Protein AF-A0A940UZA2-F1 (afdb_monomer_lite)

Foldseek 3Di:
DVVVVVVVVVVVVVVVVVVVVVVVVVVVCCVVPVPPPPQLDDDDDWDADPPPRFTQDPVRDTHRPQVVDVVRHVDDDDDDADLVRCCVVPVPVSPDD

Sequence (97 aa):
MEDSSRTNQELLQEISFLKQRIKDLEQSVLEHHGPLAKVKTLSGFLPICGSCKKIRDDKGCWEQIEAYITKHSDALFSHGICPECAEKLYPKLSRKK

Structure (mmCIF, N/CA/C/O backbone):
data_AF-A0A940UZA2-F1
#
_entry.id   AF-A0A940UZA2-F1
#
loop_
_atom_site.group_PDB
_atom_site.id
_atom_site.type_symbol
_atom_site.label_atom_id
_atom_site.label_alt_id
_atom_site.label_comp_id
_atom_site.label_asym_id
_atom_site.label_entity_id
_atom_site.label_seq_id
_atom_site.pdbx_PDB_ins_code
_atom_site.Cartn_x
_atom_site.Cartn_y
_atom_site.Cartn_z
_atom_site.occupancy
_atom_site.B_iso_or_equiv
_atom_site.auth_seq_id
_atom_site.auth_comp_id
_atom_site.auth_asym_id
_atom_site.auth_atom_id
_atom_site.pdbx_PDB_model_num
ATOM 1 N N . MET A 1 1 ? -35.649 1.004 60.104 1.00 54.03 1 MET A N 1
ATOM 2 C CA . MET A 1 1 ? -35.712 1.826 58.870 1.00 54.03 1 MET A CA 1
ATOM 3 C C . MET A 1 1 ? -34.436 2.641 58.630 1.00 54.03 1 MET A C 1
ATOM 5 O O . MET A 1 1 ? -34.239 3.062 57.501 1.00 54.03 1 MET A O 1
ATOM 9 N N . GLU A 1 2 ? -33.548 2.827 59.615 1.00 54.66 2 GLU A N 1
ATOM 10 C CA . GLU A 1 2 ? -32.318 3.632 59.460 1.00 54.66 2 GLU A CA 1
ATOM 11 C C . GLU A 1 2 ? -31.195 2.938 58.657 1.00 54.66 2 GLU A C 1
ATOM 13 O O . GLU A 1 2 ? -30.480 3.615 57.921 1.00 54.66 2 GLU A O 1
ATOM 18 N N . ASP A 1 3 ? -31.097 1.601 58.689 1.00 61.94 3 ASP A N 1
ATOM 19 C CA . ASP A 1 3 ? -30.059 0.845 57.956 1.00 61.94 3 ASP A CA 1
ATOM 20 C C . ASP A 1 3 ? -30.197 0.896 56.425 1.00 61.94 3 ASP A C 1
ATOM 22 O O . ASP A 1 3 ? -29.190 0.944 55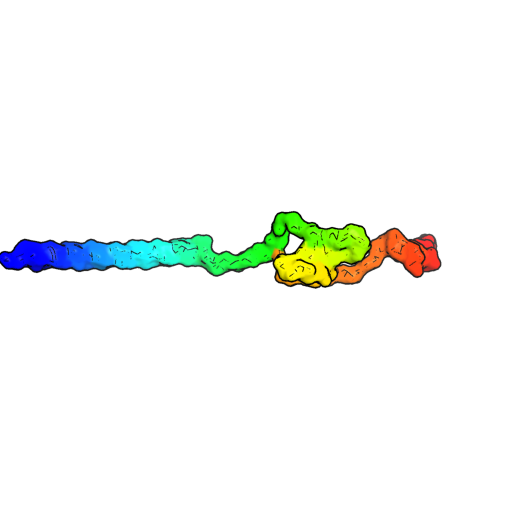.718 1.00 61.94 3 ASP A O 1
ATOM 26 N N . SER A 1 4 ? -31.421 0.954 55.881 1.00 59.94 4 SER A N 1
ATOM 27 C CA . SER A 1 4 ? -31.627 1.107 54.428 1.00 59.94 4 SER A CA 1
ATOM 28 C C . SER A 1 4 ? -31.232 2.493 53.919 1.00 59.94 4 SER A C 1
ATOM 30 O O . SER A 1 4 ? -30.736 2.620 52.805 1.00 59.94 4 SER A O 1
ATOM 32 N N . SER A 1 5 ? -31.423 3.544 54.720 1.00 68.38 5 SER A N 1
ATOM 33 C CA . SER A 1 5 ? -30.973 4.890 54.343 1.00 68.38 5 SER A CA 1
ATOM 34 C C . SER A 1 5 ? -29.451 5.011 54.403 1.00 68.38 5 SER A C 1
ATOM 36 O O . SER A 1 5 ? -28.866 5.648 53.532 1.00 68.38 5 SER A O 1
ATOM 38 N N . ARG A 1 6 ? -28.807 4.353 55.377 1.00 73.38 6 ARG A N 1
ATOM 39 C CA . ARG A 1 6 ? -27.343 4.301 55.504 1.00 73.38 6 ARG A CA 1
ATOM 40 C C . ARG A 1 6 ? -26.685 3.558 54.344 1.00 73.38 6 ARG A C 1
ATOM 42 O O . ARG A 1 6 ? -25.795 4.102 53.700 1.00 73.38 6 ARG A O 1
ATOM 49 N N . THR A 1 7 ? -27.202 2.377 54.013 1.00 79.62 7 THR A N 1
ATOM 50 C CA . THR A 1 7 ? -26.722 1.580 52.871 1.00 79.62 7 THR A CA 1
ATOM 51 C C . THR A 1 7 ? -26.946 2.290 51.538 1.00 79.62 7 THR A C 1
ATOM 53 O O . THR A 1 7 ? -26.059 2.292 50.691 1.00 79.62 7 THR A O 1
ATOM 56 N N . ASN A 1 8 ? -28.075 2.982 51.352 1.00 83.38 8 ASN A N 1
ATOM 57 C CA . ASN A 1 8 ? -28.283 3.815 50.163 1.00 83.38 8 ASN A CA 1
ATOM 58 C C . ASN A 1 8 ? -27.269 4.967 50.066 1.00 83.38 8 ASN A C 1
ATOM 60 O O . ASN A 1 8 ? -26.833 5.312 48.970 1.00 83.38 8 ASN A O 1
ATOM 64 N N . GLN A 1 9 ? -26.872 5.557 51.193 1.00 88.62 9 GLN A N 1
ATOM 65 C CA . GLN A 1 9 ? -25.905 6.652 51.225 1.00 88.62 9 GLN A CA 1
ATOM 66 C C . GLN A 1 9 ? -24.478 6.173 50.905 1.00 88.62 9 GLN A C 1
ATOM 68 O O . GLN A 1 9 ? -23.766 6.839 50.155 1.00 88.62 9 GLN A O 1
ATOM 73 N N . GLU A 1 10 ? -24.099 4.990 51.390 1.00 87.38 10 GLU A N 1
ATOM 74 C CA . GLU A 1 10 ? -22.836 4.319 51.052 1.00 87.38 10 GLU A CA 1
ATOM 75 C C . GLU A 1 10 ? -22.791 3.915 49.571 1.00 87.38 10 GLU A C 1
ATOM 77 O O . GLU A 1 10 ? -21.820 4.204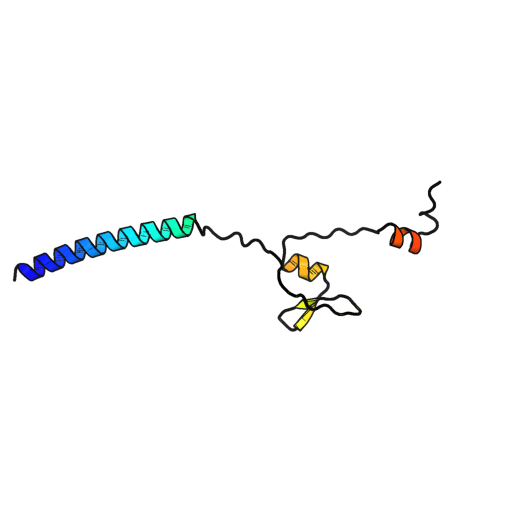 48.874 1.00 87.38 10 GLU A O 1
ATOM 82 N N . LEU A 1 11 ? -23.884 3.352 49.041 1.00 89.50 11 LEU A N 1
ATOM 83 C CA . LEU A 1 11 ? -24.001 3.014 47.618 1.00 89.50 11 LEU A CA 1
ATOM 84 C C . LEU A 1 11 ? -23.848 4.246 46.715 1.00 89.50 11 LEU A C 1
ATOM 86 O O . LEU A 1 11 ? -23.220 4.170 45.659 1.00 89.50 11 LEU A O 1
ATOM 90 N N . LEU A 1 12 ? -24.386 5.399 47.122 1.00 91.00 12 LEU A N 1
ATOM 91 C CA . LEU A 1 12 ? -24.230 6.650 46.375 1.00 91.00 12 LEU A CA 1
ATOM 92 C C . LEU A 1 12 ? -22.780 7.150 46.368 1.00 91.00 12 LEU A C 1
ATOM 94 O O . LEU A 1 12 ? -22.321 7.671 45.346 1.00 91.00 12 LEU A O 1
ATOM 98 N N . GLN A 1 13 ? -22.051 6.974 47.472 1.00 92.38 13 GLN A N 1
ATOM 99 C CA . GLN A 1 13 ? -20.624 7.291 47.539 1.00 92.38 13 GLN A CA 1
ATOM 100 C C . GLN A 1 13 ? -19.801 6.360 46.638 1.00 92.38 13 GLN A C 1
ATOM 102 O O . GLN A 1 13 ? -18.962 6.843 45.875 1.00 92.38 13 GLN A O 1
ATOM 107 N N . GLU A 1 14 ? -20.104 5.062 46.639 1.00 94.38 14 GLU A N 1
ATOM 108 C CA . GLU A 1 14 ? -19.449 4.064 45.785 1.00 94.38 14 GLU A CA 1
ATOM 109 C C . GLU A 1 14 ? -19.676 4.360 44.290 1.00 94.38 14 GLU A C 1
ATOM 111 O O . GLU A 1 14 ? -18.738 4.392 43.491 1.00 94.38 14 GLU A O 1
ATOM 116 N N . ILE A 1 15 ? -20.919 4.671 43.898 1.00 95.00 15 ILE A N 1
ATOM 117 C CA . ILE A 1 15 ? -21.270 5.037 42.515 1.00 95.00 15 ILE A CA 1
ATOM 118 C C . ILE A 1 15 ? -20.528 6.304 42.074 1.00 95.00 15 ILE A C 1
ATOM 120 O O . ILE A 1 15 ? -20.069 6.385 40.932 1.00 95.00 15 ILE A O 1
ATOM 124 N N . SER A 1 16 ? -20.411 7.298 42.958 1.00 96.06 16 SER A N 1
ATOM 125 C CA . SER A 1 16 ? -19.663 8.531 42.689 1.00 96.06 16 SER A CA 1
ATOM 126 C C . SER A 1 16 ? -18.187 8.237 42.410 1.00 96.06 16 SER A C 1
ATOM 128 O O . SER A 1 16 ? -17.631 8.687 41.405 1.00 96.06 16 SER A O 1
ATOM 130 N N . PHE A 1 17 ? -17.575 7.403 43.251 1.00 95.50 17 PHE A N 1
ATOM 131 C CA . PHE A 1 17 ? -16.181 7.003 43.114 1.00 95.50 17 PHE A CA 1
ATOM 132 C C . PHE A 1 17 ? -15.919 6.228 41.815 1.00 95.50 17 PHE A C 1
ATOM 134 O O . PHE A 1 17 ? -14.971 6.527 41.085 1.00 95.50 17 PHE A O 1
ATOM 141 N N . LEU A 1 18 ? -16.795 5.279 41.475 1.00 95.00 18 LEU A N 1
ATOM 142 C CA . LEU A 1 18 ? -16.691 4.508 40.237 1.00 95.00 18 LEU A CA 1
ATOM 143 C C . LEU A 1 18 ? -16.828 5.393 38.994 1.00 95.00 18 LEU A C 1
ATOM 145 O O . LEU A 1 18 ? -16.069 5.222 38.043 1.00 95.00 18 LEU A O 1
ATOM 149 N N . LYS A 1 19 ? -17.738 6.374 39.008 1.00 96.31 19 LYS A N 1
ATOM 150 C CA . LYS A 1 19 ? -17.886 7.338 37.905 1.00 96.31 19 LYS A CA 1
ATOM 151 C C . LYS A 1 19 ? -16.629 8.171 37.693 1.00 96.31 19 LYS A C 1
ATOM 153 O O . LYS A 1 19 ? -16.231 8.373 36.548 1.00 96.31 19 LYS A O 1
ATOM 158 N N . GLN A 1 20 ? -16.000 8.626 38.776 1.00 95.69 20 GLN A N 1
ATOM 159 C CA . GLN A 1 20 ? -14.746 9.365 38.681 1.00 95.69 20 GLN A CA 1
ATOM 160 C C . GLN A 1 20 ? -13.650 8.491 38.061 1.00 95.69 20 GLN A C 1
ATOM 162 O O . GLN A 1 20 ? -12.975 8.914 37.130 1.00 95.69 20 GLN A O 1
ATOM 167 N N . ARG A 1 21 ? -13.551 7.229 38.493 1.00 95.25 21 ARG A N 1
ATOM 168 C CA . ARG A 1 21 ? -12.536 6.306 37.981 1.00 95.25 21 ARG A CA 1
ATOM 169 C C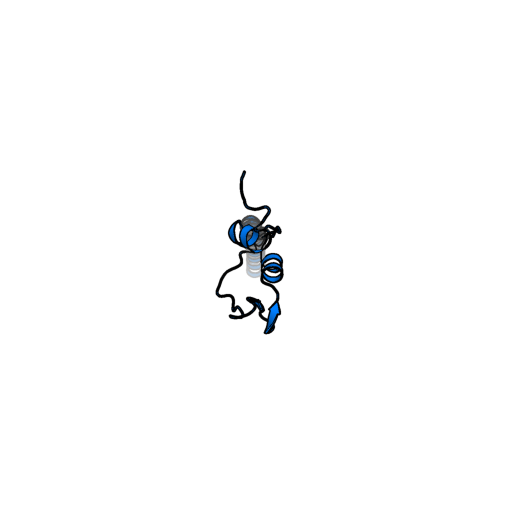 . ARG A 1 21 ? -12.750 5.924 36.515 1.00 95.25 21 ARG A C 1
ATOM 171 O O . ARG A 1 21 ? -11.777 5.787 35.784 1.00 95.25 21 ARG A O 1
ATOM 178 N N . ILE A 1 22 ? -14.003 5.789 36.074 1.00 95.06 22 ILE A N 1
ATOM 179 C CA . ILE A 1 22 ? -14.342 5.592 34.655 1.00 95.06 22 ILE A CA 1
ATOM 180 C C . ILE A 1 22 ? -13.867 6.790 33.831 1.00 95.06 22 ILE A C 1
ATOM 182 O O . ILE A 1 22 ? -13.210 6.598 32.814 1.00 95.06 22 ILE A O 1
ATOM 186 N N . LYS A 1 23 ? -14.123 8.012 34.303 1.00 95.19 23 LYS A N 1
ATOM 187 C CA . LYS A 1 23 ? -13.702 9.235 33.615 1.00 95.19 23 LYS A CA 1
ATOM 188 C C . LYS A 1 23 ? -12.177 9.333 33.479 1.00 95.19 23 LYS A C 1
ATOM 190 O O . LYS A 1 23 ? -11.677 9.663 32.407 1.00 95.19 23 LYS A O 1
ATOM 195 N N . ASP A 1 24 ? -11.441 9.008 34.539 1.00 93.69 24 ASP A N 1
ATOM 196 C CA . ASP A 1 24 ? -9.972 9.041 34.531 1.00 93.69 24 ASP A CA 1
ATOM 197 C C . ASP A 1 24 ? -9.384 7.966 33.587 1.00 93.69 24 ASP A C 1
ATOM 199 O O . ASP A 1 24 ? -8.393 8.205 32.887 1.00 93.69 24 ASP A O 1
ATOM 203 N N . LE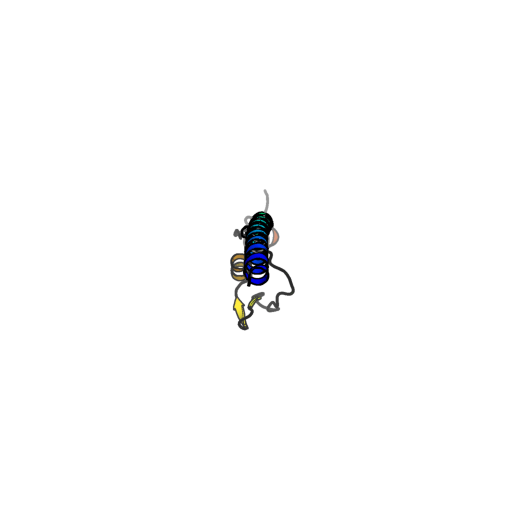U A 1 25 ? -10.028 6.791 33.518 1.00 89.38 25 LEU A N 1
ATOM 204 C CA . LEU A 1 25 ? -9.678 5.723 32.575 1.00 89.38 25 LEU A CA 1
ATOM 205 C C . LEU A 1 25 ? -9.954 6.133 31.126 1.00 89.38 25 LEU A C 1
ATOM 207 O O . LEU A 1 25 ? -9.099 5.931 30.267 1.00 89.38 25 LEU A O 1
ATOM 211 N N . GLU A 1 26 ? -11.114 6.729 30.848 1.00 89.56 26 GLU A N 1
ATOM 212 C CA . GLU A 1 26 ? -11.465 7.241 29.518 1.00 89.56 26 GLU A CA 1
ATOM 213 C C . GLU A 1 26 ? -10.460 8.295 29.043 1.00 89.56 26 GLU A C 1
ATOM 215 O O . GLU A 1 26 ? -10.046 8.274 27.882 1.00 89.56 26 GLU A O 1
ATOM 220 N N . GLN A 1 27 ? -10.009 9.173 29.944 1.00 88.88 27 GLN A N 1
ATOM 221 C CA . GLN A 1 27 ? -9.005 10.184 29.631 1.00 88.88 27 GLN A CA 1
ATOM 222 C C . GLN A 1 27 ? -7.634 9.560 29.331 1.00 88.88 27 GLN A C 1
ATOM 224 O O . GLN A 1 27 ? -7.036 9.882 28.308 1.00 88.88 27 GLN A O 1
ATOM 229 N N . SER A 1 28 ? -7.177 8.602 30.144 1.00 82.31 28 SER A N 1
ATOM 230 C CA . SER A 1 28 ? -5.925 7.868 29.886 1.00 82.31 28 SER A CA 1
ATOM 231 C C . SER A 1 28 ? -5.963 7.098 28.559 1.00 82.31 28 SER A C 1
ATOM 233 O O . SER A 1 28 ? -4.986 7.072 27.810 1.00 82.31 28 SER A O 1
ATOM 235 N N . VAL A 1 29 ? -7.105 6.483 28.230 1.00 85.88 29 VAL A N 1
ATOM 236 C CA . VAL A 1 29 ? -7.313 5.792 26.948 1.00 85.88 29 VAL A CA 1
ATOM 237 C C . VAL A 1 29 ? -7.246 6.782 25.787 1.00 85.88 29 VAL A C 1
ATOM 239 O O . VAL A 1 29 ? -6.607 6.482 24.783 1.00 85.88 29 VAL A O 1
ATOM 242 N N . LEU A 1 30 ? -7.851 7.964 25.916 1.00 79.12 30 LEU A N 1
ATOM 243 C CA . LEU A 1 30 ? -7.787 9.010 24.895 1.00 79.12 30 LEU A CA 1
ATOM 244 C C . LEU A 1 30 ? -6.377 9.602 24.743 1.00 79.12 30 LEU A C 1
ATOM 246 O O . LEU A 1 30 ? -6.005 9.991 23.643 1.00 79.12 30 LEU A O 1
ATOM 250 N N . GLU A 1 31 ? -5.582 9.664 25.809 1.00 76.44 31 GLU A N 1
ATOM 251 C CA . GLU A 1 31 ? -4.195 10.140 25.758 1.00 76.44 31 GLU A CA 1
ATOM 252 C C . GLU A 1 31 ? -3.262 9.128 25.072 1.00 76.44 31 GLU A C 1
ATOM 254 O O . GLU A 1 31 ? -2.454 9.507 24.225 1.00 76.44 31 GLU A O 1
ATOM 259 N N . HIS A 1 32 ? -3.399 7.831 25.372 1.00 68.88 32 HIS A N 1
ATOM 260 C CA . HIS A 1 32 ? -2.563 6.778 24.777 1.00 68.88 32 HIS A CA 1
ATOM 261 C C . HIS A 1 32 ? -3.027 6.319 23.390 1.00 68.88 32 HIS A C 1
ATOM 263 O O . HIS A 1 32 ? -2.207 5.938 22.554 1.00 68.88 32 HIS A O 1
ATOM 269 N N . HIS A 1 33 ? -4.333 6.355 23.136 1.00 62.38 33 HIS A N 1
ATOM 270 C CA . HIS A 1 33 ? -4.949 6.001 21.857 1.00 62.38 33 HIS A CA 1
ATOM 271 C C . HIS A 1 33 ? -5.526 7.221 21.135 1.00 62.38 33 HIS A C 1
ATOM 273 O O . HIS A 1 33 ? -6.393 7.057 20.268 1.00 62.38 33 HIS A O 1
ATOM 279 N N . GLY A 1 34 ? -5.046 8.428 21.477 1.00 60.84 34 GLY A N 1
ATOM 280 C CA . GLY A 1 34 ? -5.367 9.676 20.778 1.00 60.84 34 GLY A CA 1
ATOM 281 C C . GLY A 1 34 ? -5.309 9.441 19.279 1.00 60.84 34 GLY A C 1
ATOM 282 O O . GLY A 1 34 ? -4.487 8.618 18.867 1.00 60.84 34 GLY A O 1
ATOM 283 N N . PRO A 1 35 ? -6.228 10.053 18.498 1.00 54.88 35 PRO A N 1
ATOM 284 C CA . PRO A 1 35 ? -6.713 9.524 17.227 1.00 54.88 35 PRO A CA 1
ATOM 285 C C . PRO A 1 35 ? -5.537 8.948 16.483 1.00 54.88 35 PRO A C 1
ATOM 287 O O . PRO A 1 35 ? -4.690 9.721 16.041 1.00 54.88 35 PRO A O 1
ATOM 290 N N . LEU A 1 36 ? -5.441 7.610 16.472 1.00 56.69 36 LEU A N 1
ATOM 291 C CA . LEU A 1 36 ? -4.371 6.892 15.803 1.00 56.69 36 LEU A CA 1
ATOM 292 C C . LEU A 1 36 ? -4.363 7.484 14.405 1.00 56.69 36 LEU A C 1
ATOM 294 O O . LEU A 1 36 ? -5.263 7.184 13.616 1.00 56.69 36 LEU A O 1
ATOM 298 N N . ALA A 1 37 ? -3.440 8.414 14.147 1.00 55.06 37 ALA A N 1
ATOM 299 C CA . ALA A 1 37 ? -3.236 8.999 12.845 1.00 55.06 37 ALA A CA 1
ATOM 300 C C . ALA A 1 37 ? -2.751 7.798 12.068 1.00 55.06 37 ALA A C 1
ATOM 302 O O . ALA A 1 37 ? -1.618 7.356 12.238 1.00 55.06 37 ALA A O 1
ATOM 303 N N . LYS A 1 38 ? -3.726 7.129 11.457 1.00 55.91 38 LYS A N 1
ATOM 304 C CA . LYS A 1 38 ? -3.673 5.729 11.086 1.00 55.91 38 LYS A CA 1
ATOM 305 C C . LYS A 1 38 ? -2.612 5.691 10.014 1.00 55.91 38 LYS A C 1
ATOM 307 O O . LYS A 1 38 ? -2.912 6.039 8.876 1.00 55.91 38 LYS A O 1
ATOM 312 N N . VAL A 1 39 ? -1.369 5.409 10.407 1.00 59.56 39 VAL A N 1
ATOM 313 C CA . VAL A 1 39 ? -0.245 5.344 9.482 1.00 59.56 39 VAL A CA 1
ATOM 314 C C . VAL A 1 39 ? -0.705 4.355 8.429 1.00 59.56 39 VAL A C 1
ATOM 316 O O . VAL A 1 39 ? -1.017 3.205 8.758 1.00 59.56 39 VAL A O 1
ATOM 319 N N . LYS A 1 40 ? -0.910 4.835 7.200 1.00 62.69 40 LYS A N 1
ATOM 320 C CA . LYS A 1 40 ? -1.437 4.021 6.107 1.00 62.69 40 LYS A CA 1
ATOM 321 C C . LYS A 1 40 ? -0.304 3.122 5.633 1.00 62.69 40 LYS A C 1
ATOM 323 O O . LYS A 1 40 ? 0.320 3.354 4.603 1.00 62.69 40 LYS A O 1
ATOM 328 N N . THR A 1 41 ? 0.023 2.125 6.441 1.00 67.31 41 THR A N 1
ATOM 329 C CA . THR A 1 41 ? 1.054 1.154 6.112 1.00 67.31 41 THR A CA 1
ATOM 330 C C . THR A 1 41 ? 0.417 0.087 5.241 1.00 67.31 41 THR A C 1
ATOM 332 O O . THR A 1 41 ? -0.356 -0.748 5.717 1.00 67.31 41 THR A O 1
ATOM 335 N N . LEU A 1 42 ? 0.746 0.115 3.950 1.00 78.25 42 LEU A N 1
ATOM 336 C CA . LEU A 1 42 ? 0.407 -0.966 3.036 1.00 78.25 42 LEU A CA 1
ATOM 337 C C . LEU A 1 42 ? 1.140 -2.238 3.492 1.00 78.25 42 LEU A C 1
ATOM 339 O O . LEU A 1 42 ? 2.364 -2.243 3.603 1.00 78.25 42 LEU A O 1
ATOM 343 N N . SER A 1 43 ? 0.399 -3.304 3.794 1.00 78.12 43 SER A N 1
ATOM 344 C CA . SER A 1 43 ? 0.947 -4.563 4.314 1.00 78.12 43 SER A CA 1
ATOM 345 C C . SER A 1 43 ? 0.202 -5.774 3.748 1.00 78.12 43 SER A C 1
ATOM 347 O O . SER A 1 43 ? -0.931 -5.653 3.283 1.00 78.12 43 SER A O 1
ATOM 349 N N . GLY A 1 44 ? 0.848 -6.943 3.779 1.00 84.06 44 GLY A N 1
ATOM 350 C CA . GLY A 1 44 ? 0.274 -8.205 3.300 1.00 84.06 44 GLY A CA 1
ATOM 351 C C . GLY A 1 44 ? 0.622 -8.562 1.851 1.00 84.06 44 GLY A C 1
ATOM 352 O O . GLY A 1 44 ? 1.543 -8.008 1.251 1.00 84.06 44 GLY A O 1
ATOM 353 N N . PHE A 1 45 ? -0.094 -9.550 1.308 1.00 88.00 45 PHE A N 1
ATOM 354 C CA . PHE A 1 45 ? 0.099 -10.062 -0.050 1.00 88.00 45 PHE A CA 1
ATOM 355 C C . PHE A 1 45 ? -0.811 -9.328 -1.040 1.00 88.00 45 P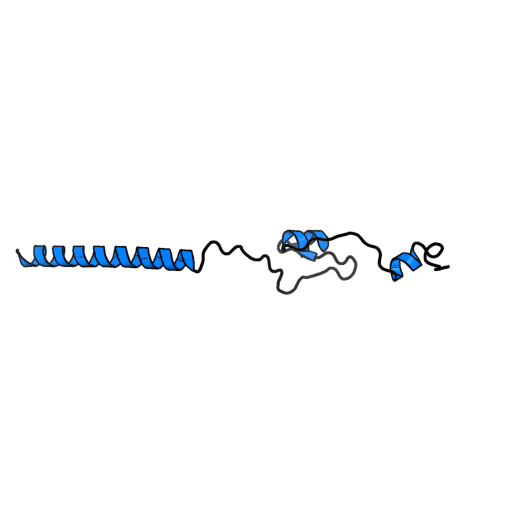HE A C 1
ATOM 357 O O . PHE A 1 45 ? -2.031 -9.363 -0.897 1.00 88.00 45 PHE A O 1
ATOM 364 N N . LEU A 1 46 ? -0.222 -8.701 -2.062 1.00 91.12 46 LEU A N 1
ATOM 365 C CA . LEU A 1 46 ? -0.960 -7.994 -3.108 1.00 91.12 46 LEU A CA 1
ATOM 366 C C . LEU A 1 46 ? -0.997 -8.832 -4.394 1.00 91.12 46 LEU A C 1
ATOM 368 O O . LEU A 1 46 ? 0.048 -9.035 -5.020 1.00 91.12 46 LEU A O 1
ATOM 372 N N . PRO A 1 47 ? -2.174 -9.320 -4.819 1.00 93.81 47 PRO A N 1
ATOM 373 C CA . PRO A 1 47 ? -2.294 -10.064 -6.064 1.00 93.81 47 PRO A CA 1
ATOM 374 C C . PRO A 1 47 ? -2.092 -9.133 -7.268 1.00 93.81 47 PRO A C 1
ATOM 376 O O . PRO A 1 47 ? -2.863 -8.196 -7.483 1.00 93.81 47 PRO A O 1
ATOM 379 N N . ILE A 1 48 ? -1.074 -9.420 -8.083 1.00 97.38 48 ILE A N 1
ATOM 380 C CA . ILE A 1 48 ? -0.774 -8.679 -9.317 1.00 97.38 48 ILE A CA 1
ATOM 381 C C . ILE A 1 48 ? -1.051 -9.510 -10.570 1.00 97.38 48 ILE A C 1
ATOM 383 O O . ILE A 1 48 ? -0.907 -10.733 -10.580 1.00 97.38 48 ILE A O 1
ATOM 387 N N . CYS A 1 49 ? -1.390 -8.842 -11.671 1.00 97.25 49 CYS A N 1
ATOM 388 C CA . CYS A 1 49 ? -1.457 -9.476 -12.979 1.00 97.25 49 CYS A CA 1
ATOM 389 C C . CYS A 1 49 ? -0.036 -9.729 -13.494 1.00 97.25 49 CYS A C 1
ATOM 391 O O . CYS A 1 49 ? 0.754 -8.798 -13.646 1.00 97.25 49 CYS A O 1
ATOM 393 N N . GLY A 1 50 ? 0.289 -10.979 -13.830 1.00 96.50 50 GLY A N 1
ATOM 394 C CA . GLY A 1 50 ? 1.620 -11.341 -14.329 1.00 96.50 50 GLY A CA 1
ATOM 395 C C . GLY A 1 50 ? 2.028 -10.601 -15.610 1.00 96.50 50 GLY A C 1
ATOM 396 O O . GLY A 1 50 ? 3.212 -10.306 -15.779 1.00 96.50 50 GLY A O 1
ATOM 397 N N . SER A 1 51 ? 1.055 -10.250 -16.459 1.00 97.00 51 SER A N 1
ATOM 398 C CA . SER A 1 51 ? 1.269 -9.592 -17.753 1.00 97.00 51 SER A CA 1
ATOM 399 C C . SER A 1 51 ? 1.317 -8.063 -17.646 1.00 97.00 51 SER A C 1
ATOM 401 O O . SER A 1 51 ? 2.342 -7.466 -17.957 1.00 97.00 51 SER A O 1
ATOM 403 N N . CYS A 1 52 ? 0.245 -7.421 -17.168 1.00 95.56 52 CYS A N 1
ATOM 404 C CA . CYS A 1 52 ? 0.127 -5.956 -17.161 1.00 95.56 52 CYS A CA 1
ATOM 405 C C . CYS A 1 52 ? 0.445 -5.297 -15.810 1.00 95.56 52 CYS A C 1
ATOM 407 O O . CYS A 1 52 ? 0.307 -4.085 -15.680 1.00 95.56 52 CYS A O 1
ATOM 409 N N . LYS A 1 53 ? 0.828 -6.089 -14.799 1.00 95.44 53 LYS A N 1
ATOM 410 C CA . LYS A 1 53 ? 1.230 -5.660 -13.447 1.00 95.44 53 LYS A CA 1
ATOM 411 C C . LYS A 1 53 ? 0.175 -4.920 -12.619 1.00 95.44 53 LYS A C 1
ATOM 413 O O . LYS A 1 53 ? 0.459 -4.592 -11.479 1.00 95.44 53 LYS A O 1
ATOM 418 N N . LYS A 1 54 ? -1.055 -4.740 -13.113 1.00 97.06 54 LYS A N 1
ATOM 419 C CA . LYS A 1 54 ? -2.178 -4.212 -12.317 1.00 97.06 54 LYS A CA 1
ATOM 420 C C . LYS A 1 54 ? -2.367 -4.990 -11.012 1.00 97.06 54 LYS A C 1
ATOM 422 O O . LYS A 1 54 ? -2.177 -6.205 -11.007 1.00 97.06 54 LYS A O 1
ATOM 427 N N . ILE A 1 55 ? -2.781 -4.304 -9.950 1.00 96.50 55 ILE A N 1
ATOM 428 C CA . ILE A 1 55 ? -3.143 -4.904 -8.660 1.00 96.50 55 ILE A CA 1
ATOM 429 C C . ILE A 1 55 ? -4.644 -5.178 -8.658 1.00 96.50 55 ILE A C 1
ATOM 431 O O . ILE A 1 55 ? -5.427 -4.353 -9.134 1.00 96.50 55 ILE A O 1
ATOM 435 N N . ARG A 1 56 ? -5.043 -6.341 -8.142 1.00 95.44 56 ARG A N 1
ATOM 436 C CA . ARG A 1 56 ? -6.447 -6.640 -7.867 1.00 95.44 56 ARG A CA 1
ATOM 437 C C . ARG A 1 56 ? -6.804 -6.154 -6.464 1.00 95.44 56 ARG A C 1
ATOM 439 O O . ARG A 1 56 ? -6.160 -6.563 -5.502 1.00 95.44 56 ARG A O 1
ATOM 446 N N . ASP A 1 57 ? -7.824 -5.311 -6.370 1.00 89.81 57 ASP A N 1
ATOM 447 C CA . ASP A 1 57 ? -8.334 -4.797 -5.100 1.00 89.81 57 ASP A CA 1
ATOM 448 C C . ASP A 1 57 ? -9.274 -5.795 -4.394 1.00 89.81 57 ASP A C 1
ATOM 450 O O . ASP A 1 57 ? -9.631 -6.855 -4.928 1.00 89.81 57 ASP A O 1
ATOM 454 N N . ASP A 1 58 ? -9.719 -5.424 -3.192 1.00 87.56 58 ASP A N 1
ATOM 455 C CA . ASP A 1 58 ? -10.635 -6.227 -2.371 1.00 87.56 58 ASP A CA 1
ATOM 456 C C . ASP A 1 58 ? -12.012 -6.441 -3.027 1.00 87.56 58 ASP A C 1
ATOM 458 O O . ASP A 1 58 ? -12.731 -7.381 -2.688 1.00 87.56 58 ASP A O 1
ATOM 462 N N . LYS A 1 59 ? -12.387 -5.591 -3.992 1.00 89.19 59 LYS A N 1
ATOM 463 C CA . LYS A 1 59 ? -13.634 -5.695 -4.766 1.00 89.19 59 LYS A CA 1
ATOM 464 C C . LYS A 1 59 ? -13.467 -6.549 -6.025 1.00 89.19 59 LYS A C 1
ATOM 466 O O . LYS A 1 59 ? -14.446 -6.805 -6.723 1.00 89.19 59 LYS A O 1
ATOM 471 N N . GLY A 1 60 ? -12.251 -7.014 -6.312 1.00 89.75 60 GLY A N 1
ATOM 472 C CA . GLY A 1 60 ? -11.924 -7.785 -7.507 1.00 89.75 60 GLY A CA 1
ATOM 473 C C . GLY A 1 60 ? -11.651 -6.942 -8.755 1.00 89.75 60 GLY A C 1
ATOM 474 O O . GLY A 1 60 ? -11.466 -7.510 -9.832 1.00 89.75 60 GLY A O 1
ATOM 475 N N . CYS A 1 61 ? -11.598 -5.617 -8.628 1.00 93.38 61 CYS A N 1
ATOM 476 C CA . CYS A 1 61 ? -11.254 -4.694 -9.701 1.00 93.38 61 CYS A CA 1
ATOM 477 C C . CYS A 1 61 ? -9.737 -4.639 -9.909 1.00 93.38 61 CYS A C 1
ATOM 479 O O . CYS A 1 61 ? -8.959 -4.770 -8.968 1.00 93.38 61 CYS A O 1
ATOM 481 N N . TRP A 1 62 ? -9.312 -4.418 -11.155 1.00 96.88 62 TRP A N 1
ATOM 482 C CA . TRP A 1 62 ? -7.897 -4.296 -11.510 1.00 96.88 62 TRP A CA 1
ATOM 483 C C . TRP A 1 62 ? -7.500 -2.832 -11.692 1.00 96.88 62 TRP A C 1
ATOM 485 O O . TRP A 1 62 ? -7.922 -2.185 -12.654 1.00 96.88 62 TRP A O 1
ATOM 495 N N . GLU A 1 63 ? -6.627 -2.340 -10.821 1.00 95.75 63 GLU A N 1
ATOM 496 C CA . GLU A 1 63 ? -6.139 -0.959 -10.806 1.00 95.75 63 GLU A CA 1
ATOM 497 C C . GLU A 1 63 ? -4.638 -0.896 -11.153 1.00 95.75 63 GLU A C 1
ATOM 499 O O . GLU A 1 63 ? -3.908 -1.882 -11.018 1.00 95.75 63 GLU A O 1
ATOM 504 N N . GLN A 1 64 ? -4.156 0.251 -11.649 1.00 96.12 64 GLN A N 1
ATOM 505 C CA . GLN A 1 64 ? -2.710 0.463 -11.827 1.00 96.12 64 GLN A CA 1
ATOM 506 C C . GLN A 1 64 ? -2.003 0.484 -10.465 1.00 96.12 64 GLN A C 1
ATOM 508 O O . GLN A 1 64 ? -2.604 0.878 -9.465 1.00 96.12 64 GLN A O 1
ATOM 513 N N . ILE A 1 65 ? -0.734 0.065 -10.429 1.00 93.88 65 ILE A N 1
ATOM 514 C CA . ILE A 1 65 ? 0.032 -0.062 -9.180 1.00 93.88 65 ILE A CA 1
ATOM 515 C C . ILE A 1 65 ? 0.109 1.280 -8.455 1.00 93.88 65 ILE A C 1
ATOM 517 O O . ILE A 1 65 ? -0.145 1.354 -7.258 1.00 93.88 65 ILE A O 1
ATOM 521 N N . GLU A 1 66 ? 0.427 2.337 -9.191 1.00 93.75 66 GLU A N 1
ATOM 522 C CA . GLU A 1 66 ? 0.605 3.693 -8.688 1.00 93.75 66 GLU A CA 1
ATOM 523 C C . GLU A 1 66 ? -0.687 4.193 -8.035 1.00 93.75 66 GLU A C 1
ATOM 525 O O . GLU A 1 66 ? -0.676 4.664 -6.899 1.00 93.75 66 GLU A O 1
ATOM 530 N N . ALA A 1 67 ? -1.821 3.999 -8.719 1.00 92.94 67 ALA A N 1
ATOM 531 C CA . ALA A 1 67 ? -3.139 4.375 -8.214 1.00 92.94 67 ALA A CA 1
ATOM 532 C C . ALA A 1 67 ? -3.487 3.627 -6.919 1.00 92.94 67 ALA A C 1
ATOM 534 O O . ALA A 1 67 ? -3.935 4.238 -5.946 1.00 92.94 67 ALA A O 1
ATOM 535 N N . TYR A 1 68 ? -3.233 2.318 -6.885 1.00 92.88 68 TYR A N 1
ATOM 536 C CA . TYR A 1 68 ? -3.499 1.494 -5.714 1.00 92.88 68 TYR A CA 1
ATOM 537 C C . TYR A 1 68 ? -2.611 1.899 -4.526 1.00 92.88 68 TYR A C 1
ATOM 539 O O . TYR A 1 68 ? -3.103 2.140 -3.425 1.00 92.88 68 TYR A O 1
ATOM 547 N N . ILE A 1 69 ? -1.302 2.040 -4.736 1.00 91.62 69 ILE A N 1
ATOM 548 C CA . ILE A 1 69 ? -0.361 2.372 -3.661 1.00 91.62 69 ILE A CA 1
ATOM 549 C C . ILE A 1 69 ? -0.652 3.765 -3.087 1.00 91.62 69 ILE A C 1
ATOM 551 O O . ILE A 1 69 ? -0.686 3.905 -1.867 1.00 91.62 69 ILE A O 1
ATOM 555 N N . THR A 1 70 ? -0.935 4.777 -3.913 1.00 90.88 70 THR A N 1
ATOM 556 C CA . THR A 1 70 ? -1.283 6.126 -3.424 1.00 90.88 70 THR A CA 1
ATOM 557 C C . THR A 1 70 ? -2.630 6.161 -2.688 1.00 90.88 70 THR A C 1
ATOM 559 O O . THR A 1 70 ? -2.813 6.942 -1.758 1.00 90.88 70 THR A O 1
ATOM 562 N N . LYS A 1 71 ? -3.588 5.298 -3.047 1.00 89.25 71 LYS A N 1
ATOM 563 C CA . LYS A 1 71 ? -4.872 5.177 -2.331 1.00 89.25 71 LYS A CA 1
ATOM 564 C C . LYS A 1 71 ? -4.712 4.533 -0.949 1.00 89.25 71 LYS A C 1
ATOM 566 O O . LYS A 1 71 ? -5.445 4.882 -0.022 1.00 89.25 71 LYS A O 1
ATOM 571 N N . HIS A 1 72 ? -3.761 3.610 -0.812 1.00 88.62 72 HIS A N 1
ATOM 572 C CA . HIS A 1 72 ? -3.587 2.768 0.374 1.00 88.62 72 HIS A CA 1
ATOM 573 C C . HIS A 1 72 ? -2.331 3.085 1.211 1.00 88.62 72 HIS A C 1
ATOM 575 O O . HIS A 1 72 ? -2.092 2.417 2.215 1.00 88.62 72 HIS A O 1
ATOM 581 N N . SER A 1 73 ? -1.548 4.102 0.843 1.00 87.69 73 SER A N 1
ATOM 582 C CA . SER A 1 73 ? -0.366 4.567 1.580 1.00 87.69 73 SER A CA 1
ATOM 583 C C . SER A 1 73 ? -0.101 6.053 1.342 1.00 87.69 73 SER A C 1
ATOM 585 O O . SER A 1 73 ? -0.728 6.665 0.482 1.00 87.69 73 SER A O 1
ATOM 587 N N . ASP A 1 74 ? 0.854 6.625 2.070 1.00 87.88 74 ASP A N 1
ATOM 588 C CA . ASP A 1 74 ? 1.288 8.015 1.876 1.00 87.88 74 ASP A CA 1
ATOM 589 C C . ASP A 1 74 ? 2.383 8.158 0.794 1.00 87.88 74 ASP A C 1
ATOM 591 O O . ASP A 1 74 ? 3.045 9.191 0.691 1.00 87.88 74 ASP A O 1
ATOM 595 N N . ALA A 1 75 ? 2.607 7.119 -0.019 1.00 89.19 75 ALA A N 1
ATOM 596 C CA . ALA A 1 75 ? 3.613 7.143 -1.074 1.00 89.19 75 ALA A CA 1
ATOM 597 C C . ALA A 1 75 ? 3.199 8.037 -2.258 1.00 89.19 75 ALA A C 1
ATOM 599 O O . ALA A 1 75 ? 2.071 7.984 -2.762 1.00 89.19 75 ALA A O 1
ATOM 600 N N . LEU A 1 76 ? 4.170 8.815 -2.742 1.00 90.00 76 LEU A N 1
ATOM 601 C CA . LEU A 1 76 ? 4.050 9.698 -3.899 1.00 90.00 76 LEU A CA 1
ATOM 602 C C . LEU A 1 76 ? 4.929 9.183 -5.041 1.00 90.00 76 LEU A C 1
ATOM 604 O O . LEU A 1 76 ? 6.081 8.807 -4.822 1.00 90.00 76 LEU A O 1
ATOM 608 N N . PHE A 1 77 ? 4.399 9.209 -6.262 1.00 92.69 77 PHE A N 1
ATOM 609 C CA . PHE A 1 77 ? 5.122 8.807 -7.466 1.00 92.69 77 PHE A CA 1
ATOM 610 C C . PHE A 1 77 ? 5.541 10.027 -8.282 1.00 92.69 77 PHE A C 1
ATOM 612 O O . PHE A 1 77 ? 4.757 10.953 -8.496 1.00 92.69 77 PHE A O 1
ATOM 619 N N . SER A 1 78 ? 6.775 10.001 -8.776 1.00 93.06 78 SER A N 1
ATOM 620 C CA . SER A 1 78 ? 7.250 10.891 -9.831 1.00 93.06 78 SER A CA 1
ATOM 621 C C . SER A 1 78 ? 7.512 10.088 -11.103 1.00 93.06 78 SER A C 1
ATOM 623 O O . SER A 1 78 ? 7.710 8.873 -11.064 1.00 93.06 78 SER A O 1
ATOM 625 N N . HIS A 1 79 ? 7.504 10.771 -12.246 1.00 92.81 79 HIS A N 1
ATOM 626 C CA . HIS A 1 79 ? 7.806 10.151 -13.530 1.00 92.81 79 HIS A CA 1
ATOM 627 C C . HIS A 1 79 ? 9.271 10.408 -13.884 1.00 92.81 79 HIS A C 1
ATOM 629 O O . HIS A 1 79 ? 9.715 11.555 -13.935 1.00 92.81 79 HIS A O 1
ATOM 635 N N . GLY A 1 80 ? 10.016 9.337 -14.143 1.00 92.38 80 GLY A N 1
ATOM 636 C CA . G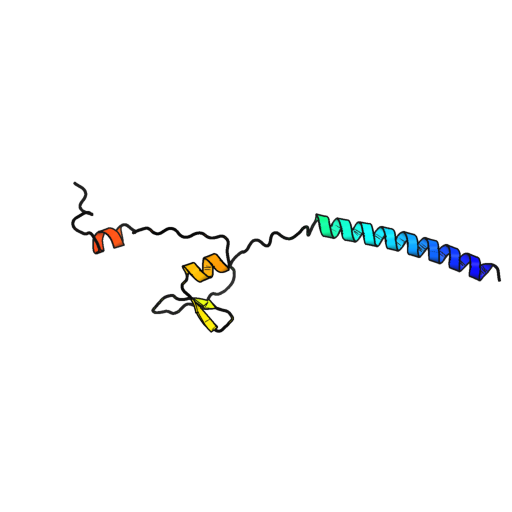LY A 1 80 ? 11.409 9.380 -14.577 1.00 92.38 80 GLY A CA 1
ATOM 637 C C . GLY A 1 80 ? 11.699 8.269 -15.582 1.00 92.38 80 GLY A C 1
ATOM 638 O O . GLY A 1 80 ? 10.928 7.322 -15.720 1.00 92.38 80 GLY A O 1
ATOM 639 N N . ILE A 1 81 ? 12.817 8.387 -16.293 1.00 92.56 81 ILE A N 1
ATOM 640 C CA . ILE A 1 81 ? 13.287 7.376 -17.244 1.00 92.56 81 ILE A CA 1
ATOM 641 C C . ILE A 1 81 ? 14.616 6.841 -16.713 1.00 92.56 81 ILE A C 1
ATOM 643 O O . ILE A 1 81 ? 15.557 7.609 -16.522 1.00 92.56 81 ILE A O 1
ATOM 647 N N . CYS A 1 82 ? 14.699 5.535 -16.448 1.00 94.38 82 CYS A N 1
ATOM 648 C CA . CYS A 1 82 ? 15.956 4.923 -16.018 1.00 94.38 82 CYS A CA 1
ATOM 649 C C . CYS A 1 82 ? 16.984 4.901 -17.170 1.00 94.38 82 CYS A C 1
ATOM 651 O O . CYS A 1 82 ? 16.586 4.962 -18.338 1.00 94.38 82 CYS A O 1
ATOM 653 N N . PRO A 1 83 ? 18.293 4.770 -16.882 1.00 92.50 83 PRO A N 1
ATOM 654 C CA . PRO A 1 83 ? 19.331 4.759 -17.915 1.00 92.50 83 PRO A CA 1
ATOM 655 C C . PRO A 1 83 ? 19.086 3.733 -19.031 1.00 92.50 83 PRO A C 1
ATOM 657 O O . PRO A 1 83 ? 19.202 4.069 -20.205 1.00 92.50 83 PRO A O 1
ATOM 660 N N . GLU A 1 84 ? 18.643 2.521 -18.687 1.00 94.94 84 GLU A N 1
ATOM 661 C CA . GLU A 1 84 ? 18.340 1.470 -19.670 1.00 94.94 84 GLU A CA 1
ATOM 662 C C . GLU A 1 84 ? 17.200 1.860 -20.621 1.00 94.94 84 GLU A C 1
ATOM 664 O O . GLU A 1 84 ? 17.272 1.635 -21.831 1.00 94.94 84 GLU A O 1
ATOM 669 N N . CYS A 1 85 ? 16.127 2.450 -20.087 1.00 94.56 85 CYS A N 1
ATOM 670 C CA . CYS A 1 85 ? 15.016 2.935 -20.900 1.00 94.56 85 CYS A CA 1
ATOM 671 C C . CYS A 1 85 ? 15.435 4.143 -21.740 1.00 94.56 85 CYS A C 1
ATOM 673 O O . CYS A 1 85 ? 15.027 4.246 -22.894 1.00 94.56 85 CYS A O 1
ATOM 675 N N . ALA A 1 86 ? 16.276 5.027 -21.201 1.00 93.25 86 ALA A N 1
ATOM 676 C CA . ALA A 1 86 ? 16.802 6.167 -21.938 1.00 93.25 86 ALA A CA 1
ATOM 677 C C . ALA A 1 86 ? 17.669 5.716 -23.123 1.00 93.25 86 ALA A C 1
ATOM 679 O O . ALA A 1 86 ? 17.528 6.261 -24.213 1.00 93.25 86 ALA A O 1
ATOM 680 N N . GLU A 1 87 ? 18.503 4.688 -22.957 1.00 92.06 87 GLU A N 1
ATOM 681 C CA . GLU A 1 87 ? 19.289 4.107 -24.051 1.00 92.06 87 GLU A CA 1
ATOM 682 C C . GLU A 1 87 ? 18.417 3.459 -25.127 1.00 92.06 87 GLU A C 1
ATOM 684 O O . GLU A 1 87 ? 18.679 3.636 -26.315 1.00 92.06 87 GLU A O 1
ATOM 689 N N . LYS A 1 88 ? 17.359 2.742 -24.733 1.00 92.88 88 LYS A N 1
ATOM 690 C CA . LYS A 1 88 ? 16.437 2.093 -25.679 1.00 92.88 88 LYS A CA 1
ATOM 691 C C . LYS A 1 88 ? 15.593 3.101 -26.457 1.00 92.88 88 LYS A C 1
ATOM 693 O O . LYS A 1 88 ? 15.430 2.957 -27.666 1.00 92.88 88 LYS A O 1
ATOM 698 N N . LEU A 1 89 ? 15.043 4.103 -25.771 1.00 92.25 89 LEU A N 1
ATOM 699 C CA . LEU A 1 89 ? 14.128 5.088 -26.357 1.00 92.25 89 LEU A CA 1
ATOM 700 C C . LEU A 1 89 ? 14.871 6.230 -27.062 1.00 92.25 89 LEU A C 1
ATOM 702 O O . LEU A 1 89 ? 14.402 6.735 -28.080 1.00 92.25 89 LEU A O 1
ATOM 706 N N . TYR A 1 90 ? 16.042 6.616 -26.552 1.00 91.19 90 TYR A N 1
ATOM 707 C CA . TYR A 1 90 ? 16.834 7.746 -27.044 1.00 91.19 90 TYR A CA 1
ATOM 708 C C . TYR A 1 90 ? 18.314 7.383 -27.276 1.00 91.19 90 TYR A C 1
ATOM 710 O O . TYR A 1 90 ? 19.207 8.095 -26.805 1.00 91.19 90 TYR A O 1
ATOM 718 N N . PRO A 1 91 ? 18.617 6.347 -28.086 1.00 84.25 91 PRO A N 1
ATOM 719 C CA . PRO A 1 91 ? 19.983 5.842 -28.282 1.00 84.25 91 PRO A CA 1
ATOM 720 C C . PRO A 1 91 ? 20.960 6.879 -28.861 1.00 84.25 91 PRO A C 1
ATOM 722 O O . PRO A 1 91 ? 22.176 6.754 -28.728 1.00 84.25 91 PRO A O 1
ATOM 725 N N . LYS A 1 92 ? 20.442 7.915 -29.535 1.00 82.31 92 LYS A N 1
ATOM 726 C CA . LYS A 1 92 ? 21.249 9.000 -30.116 1.00 82.31 92 LYS A CA 1
ATOM 727 C C . LYS A 1 92 ? 21.630 10.080 -29.100 1.00 82.31 92 LYS A C 1
ATOM 729 O O . LYS A 1 92 ? 22.627 10.760 -29.309 1.00 82.31 92 LYS A O 1
ATOM 734 N N . LEU A 1 93 ? 20.845 10.240 -28.034 1.00 75.69 93 LEU A N 1
ATOM 735 C CA . LEU A 1 93 ? 21.080 11.227 -26.975 1.00 75.69 93 LEU A CA 1
ATOM 736 C C . LEU A 1 93 ? 21.845 10.624 -25.789 1.00 75.69 93 LEU A C 1
ATOM 738 O O . LEU A 1 93 ? 22.488 11.356 -25.046 1.00 75.69 93 LEU A O 1
ATOM 742 N N . SER A 1 94 ? 21.805 9.298 -25.624 1.00 66.12 94 SER A N 1
ATOM 743 C CA . SER A 1 94 ? 22.509 8.580 -24.555 1.00 66.12 94 SER A CA 1
ATOM 744 C C . SER A 1 94 ? 24.008 8.377 -24.811 1.00 66.12 94 SER A C 1
ATOM 746 O O . SER A 1 94 ? 24.742 8.044 -23.880 1.00 66.12 94 SER A O 1
ATOM 748 N N . ARG A 1 95 ? 24.506 8.612 -26.037 1.00 63.81 95 ARG A N 1
ATOM 749 C CA . ARG A 1 95 ? 25.953 8.653 -26.296 1.00 63.81 95 ARG A CA 1
ATOM 750 C C . ARG A 1 95 ? 26.551 9.890 -25.630 1.00 63.81 95 ARG A C 1
ATOM 752 O O . ARG A 1 95 ? 26.510 10.986 -26.185 1.00 63.81 95 ARG A O 1
ATOM 759 N N . LYS A 1 96 ? 27.112 9.694 -24.434 1.00 60.09 96 LYS A N 1
ATOM 760 C CA . LYS A 1 96 ? 28.007 10.662 -23.793 1.00 60.09 96 LYS A CA 1
ATOM 761 C C . LYS A 1 96 ? 29.114 11.034 -24.792 1.00 60.09 96 LYS A C 1
ATOM 763 O O . LYS A 1 96 ? 29.706 10.138 -25.394 1.00 60.09 96 LYS A O 1
ATOM 768 N N . LYS A 1 97 ? 29.310 12.340 -25.004 1.00 49.41 97 LYS A N 1
ATOM 769 C CA . LYS A 1 97 ? 30.499 12.877 -25.681 1.00 49.41 97 LYS A CA 1
ATOM 770 C C . LYS A 1 97 ? 31.755 12.534 -24.892 1.00 49.41 97 LYS A C 1
ATOM 772 O O . LYS A 1 97 ? 31.649 12.498 -23.645 1.00 49.41 97 LYS A O 1
#

Radius of gyration: 30.86 Å; chains: 1; bounding box: 66×24×90 Å

pLDDT: mean 84.73, std 13.34, range [49.41, 97.38]

Secondary structure (DSSP, 8-state):
-HHHHHHHHHHHHHHHHHHHHHHHHHHHHHHHSTT--------S---B-TTT-PEE-TTS-EE-HHHHHHHHSS--------HHHHHHH-TTTSS--